Protein AF-A0A3D4PZF3-F1 (afdb_monomer)

Mean predicted aligned error: 15.23 Å

Foldseek 3Di:
DPVVPPPDPDDDPPPDDDDPLPQADPVSHGPPPPPDDPPCPPDPPDDDLVNCLVPPCVPPVCVQQDDPRRVVNQHSNDSVSPCVRQEPDADPVHRVAGCDDPPCLVRHPVNCVVVVD

pLDDT: mean 83.35, std 18.06, range [46.75, 98.56]

Structure (mmCIF, N/CA/C/O backbone):
data_AF-A0A3D4PZF3-F1
#
_entry.id   AF-A0A3D4PZF3-F1
#
loop_
_atom_site.group_PDB
_atom_site.id
_atom_site.type_symbol
_atom_site.label_atom_id
_atom_site.label_alt_id
_atom_site.label_comp_id
_atom_site.label_asym_id
_atom_site.label_entity_id
_atom_site.label_seq_id
_atom_site.pdbx_PDB_ins_code
_atom_site.Cartn_x
_atom_site.Cartn_y
_atom_site.Cartn_z
_atom_site.occupancy
_atom_site.B_iso_or_equiv
_atom_site.auth_seq_id
_atom_site.auth_comp_id
_atom_site.auth_asym_id
_atom_site.auth_atom_id
_atom_site.pdbx_PDB_model_num
ATOM 1 N N . MET A 1 1 ? 1.780 -43.017 60.199 1.00 49.16 1 MET A N 1
ATOM 2 C CA . MET A 1 1 ? 1.866 -42.003 59.115 1.00 49.16 1 MET A CA 1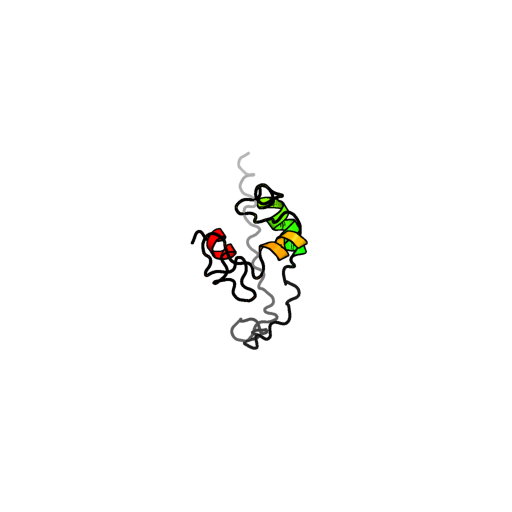
ATOM 3 C C . MET A 1 1 ? 1.955 -42.611 57.703 1.00 49.16 1 MET A C 1
ATOM 5 O O . MET A 1 1 ? 2.415 -41.940 56.796 1.00 49.16 1 MET A O 1
ATOM 9 N N . LYS A 1 2 ? 1.528 -43.866 57.484 1.00 51.56 2 LYS A N 1
ATOM 10 C CA . LYS A 1 2 ? 1.505 -44.509 56.150 1.00 51.56 2 LYS A CA 1
ATOM 11 C C . LYS A 1 2 ? 0.099 -44.952 55.706 1.00 51.56 2 LYS A C 1
ATOM 13 O O . LYS A 1 2 ? -0.055 -45.505 54.631 1.00 51.56 2 LYS A O 1
ATOM 18 N N . VAL A 1 3 ? -0.922 -44.690 56.527 1.00 48.28 3 VAL A N 1
ATOM 19 C CA . VAL A 1 3 ? -2.315 -45.115 56.279 1.00 48.28 3 VAL A C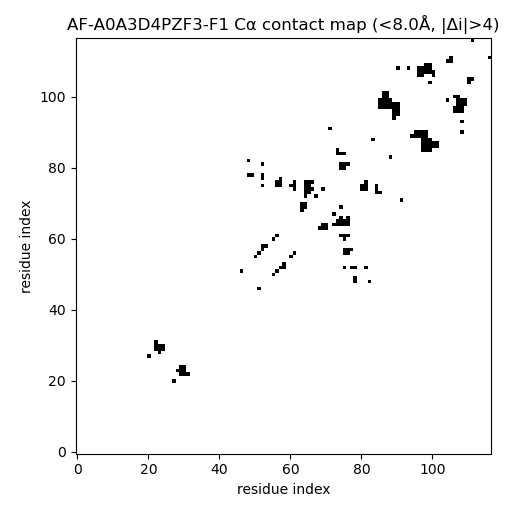A 1
ATOM 20 C C . VAL A 1 3 ? -3.168 -43.984 55.686 1.00 48.28 3 VAL A C 1
ATOM 22 O O . VAL A 1 3 ? -4.217 -44.238 55.116 1.00 48.28 3 VAL A O 1
ATOM 25 N N . PHE A 1 4 ? -2.685 -42.738 55.718 1.00 48.41 4 PHE A N 1
ATOM 26 C CA . PHE A 1 4 ? -3.363 -41.603 55.075 1.00 48.41 4 PHE A CA 1
ATOM 27 C C . PHE A 1 4 ? -3.101 -41.494 53.563 1.00 48.41 4 PHE A C 1
ATOM 29 O O . PHE A 1 4 ? -3.668 -40.627 52.911 1.00 48.41 4 PHE A O 1
ATOM 36 N N . LEU A 1 5 ? -2.266 -42.372 52.994 1.00 52.50 5 LEU A N 1
ATOM 37 C CA . LEU A 1 5 ? -1.874 -42.328 51.581 1.00 52.50 5 LEU A CA 1
ATOM 38 C C . LEU A 1 5 ? -2.790 -43.165 50.660 1.00 52.50 5 LEU A C 1
ATOM 40 O O . LEU A 1 5 ? -2.441 -43.389 49.507 1.00 52.50 5 LEU A O 1
ATOM 44 N N . LEU A 1 6 ? -3.931 -43.672 51.142 1.00 51.03 6 LEU A N 1
ATOM 45 C CA . LEU A 1 6 ? -4.729 -44.650 50.385 1.00 51.03 6 LEU A CA 1
ATOM 46 C C . LEU A 1 6 ? -6.243 -44.385 50.378 1.00 51.03 6 LEU A C 1
ATOM 48 O O . LEU A 1 6 ? -7.021 -45.332 50.350 1.00 51.03 6 LEU A O 1
ATOM 52 N N . LEU A 1 7 ? -6.689 -43.124 50.427 1.00 51.84 7 LEU A N 1
ATOM 53 C CA . LEU A 1 7 ? -8.120 -42.853 50.613 1.00 51.84 7 LEU A CA 1
ATOM 54 C C . LEU A 1 7 ? -8.728 -41.712 49.787 1.00 51.84 7 LEU A C 1
ATOM 56 O O . LEU A 1 7 ? -9.579 -41.034 50.329 1.00 51.84 7 LEU A O 1
ATOM 60 N N . LEU A 1 8 ? -8.369 -41.517 48.507 1.00 52.66 8 LEU A N 1
ATOM 61 C CA . LEU A 1 8 ? -9.292 -40.985 47.465 1.00 52.66 8 LEU A CA 1
ATOM 62 C C . LEU A 1 8 ? -8.565 -40.711 46.134 1.00 52.66 8 LEU A C 1
ATOM 64 O O . LEU A 1 8 ? -8.408 -39.580 45.693 1.00 52.66 8 LEU A O 1
ATOM 68 N N . VAL A 1 9 ? -8.144 -41.784 45.464 1.00 56.41 9 VAL A N 1
ATOM 69 C CA . VAL A 1 9 ? -7.687 -41.774 44.056 1.00 56.41 9 VAL A CA 1
ATOM 70 C C . VAL A 1 9 ? -8.875 -41.973 43.085 1.00 56.41 9 VAL A C 1
ATOM 72 O O . VAL A 1 9 ? -8.700 -42.305 41.922 1.00 56.41 9 VAL A O 1
ATOM 75 N N . VAL A 1 10 ? -10.125 -41.775 43.520 1.00 59.22 10 VAL A N 1
ATOM 76 C CA . VAL A 1 10 ? -11.308 -42.142 42.718 1.00 59.22 10 VAL A CA 1
ATOM 77 C C . VAL A 1 10 ? -12.381 -41.056 42.769 1.00 59.22 10 VAL A C 1
ATOM 79 O O . VAL A 1 10 ? -13.344 -41.182 43.514 1.00 59.22 10 VAL A O 1
ATOM 82 N N . ALA A 1 11 ? -12.231 -39.989 41.982 1.00 60.44 11 ALA A N 1
ATOM 83 C CA . ALA A 1 11 ? -13.358 -39.152 41.552 1.00 60.44 11 ALA A CA 1
ATOM 84 C C . ALA A 1 11 ? -12.916 -38.168 40.459 1.00 60.44 11 ALA A C 1
ATOM 86 O O . ALA A 1 11 ? -12.142 -37.258 40.737 1.00 60.44 11 ALA A O 1
ATOM 87 N N . GLY A 1 12 ? -13.437 -38.321 39.234 1.00 55.66 12 GLY A N 1
ATOM 88 C CA . GLY A 1 12 ? -13.375 -37.244 38.235 1.00 55.66 12 GLY A CA 1
ATOM 89 C C . GLY A 1 12 ? -13.182 -37.622 36.763 1.00 55.66 12 GLY A C 1
ATOM 90 O O . GLY A 1 12 ? -12.722 -36.777 36.010 1.00 55.66 12 GLY A O 1
ATOM 91 N N . LEU A 1 13 ? -13.514 -38.840 36.317 1.00 56.97 13 LEU A N 1
ATOM 92 C CA . LEU A 1 13 ? -13.467 -39.228 34.889 1.00 56.97 13 LEU A CA 1
ATOM 93 C C . LEU A 1 13 ? -14.798 -39.027 34.127 1.00 56.97 13 LEU A C 1
ATOM 95 O O . LEU A 1 13 ? -15.065 -39.727 33.156 1.00 56.97 13 LEU A O 1
ATOM 99 N N . ALA A 1 14 ? -15.644 -38.073 34.520 1.00 61.34 14 ALA A N 1
ATOM 100 C CA . ALA A 1 14 ? -16.915 -37.816 33.833 1.00 61.34 14 ALA A CA 1
ATOM 101 C C . ALA A 1 14 ? -17.009 -36.367 33.340 1.00 61.34 14 ALA A C 1
ATOM 103 O O . ALA A 1 14 ? -17.736 -35.553 33.897 1.00 61.34 14 ALA A O 1
ATOM 104 N N . ALA A 1 15 ? -16.262 -36.049 32.284 1.00 57.09 15 ALA A N 1
ATOM 105 C CA . ALA A 1 15 ? -16.429 -34.803 31.538 1.00 57.09 15 ALA A CA 1
ATOM 106 C C . ALA A 1 15 ? -16.265 -35.054 30.031 1.00 57.09 15 ALA A C 1
ATOM 108 O O . ALA A 1 15 ? -15.381 -34.514 29.377 1.00 57.09 15 ALA A O 1
ATOM 109 N N . CYS A 1 16 ? -17.116 -35.914 29.476 1.00 65.56 16 CYS A N 1
ATOM 110 C CA . CYS A 1 16 ? -17.418 -35.910 28.047 1.00 65.56 16 CYS A CA 1
ATOM 111 C C . CYS A 1 16 ? -18.892 -35.528 27.923 1.00 65.56 16 CYS A C 1
ATOM 113 O O . CYS A 1 16 ? -19.772 -36.380 28.019 1.00 65.56 16 CYS A O 1
ATOM 115 N N . GLY A 1 17 ? -19.164 -34.228 27.811 1.00 61.34 17 GLY A N 1
ATOM 116 C CA . GLY A 1 17 ? -20.493 -33.749 27.450 1.00 61.34 17 GLY A CA 1
ATOM 117 C C . GLY A 1 17 ? -20.750 -34.089 25.987 1.00 61.34 17 GLY A C 1
ATOM 118 O O . GLY A 1 17 ? -20.003 -33.646 25.117 1.00 61.34 17 GLY A O 1
ATOM 119 N N . ALA A 1 18 ? -21.774 -34.896 25.715 1.00 69.19 18 ALA A N 1
ATOM 120 C CA . ALA A 1 18 ? -22.275 -35.073 24.359 1.00 69.19 18 ALA A CA 1
ATOM 121 C C . ALA A 1 18 ? -22.860 -33.732 23.886 1.00 69.19 18 ALA A C 1
ATOM 123 O O . ALA A 1 18 ? -23.706 -33.153 24.569 1.00 69.19 18 ALA A O 1
ATOM 124 N N . GLY A 1 19 ? -22.364 -33.212 22.760 1.00 65.94 19 GLY A N 1
ATOM 125 C CA . GLY A 1 19 ? -22.886 -31.989 22.148 1.00 65.94 19 GLY A CA 1
ATOM 126 C C . GLY A 1 19 ? -24.347 -32.160 21.723 1.00 65.94 19 GLY A C 1
ATOM 127 O O . GLY A 1 19 ? -24.774 -33.267 21.405 1.00 65.94 19 GLY A O 1
ATOM 128 N N . SER A 1 20 ? -25.115 -31.069 21.717 1.00 74.06 20 SER A N 1
ATOM 129 C CA . SER A 1 20 ? -26.572 -31.101 21.526 1.00 74.06 20 SER A CA 1
ATOM 130 C C . SER A 1 20 ? -27.039 -31.466 20.110 1.00 74.06 20 SER A C 1
ATOM 132 O O . SER A 1 20 ? -28.228 -31.688 19.905 1.00 74.06 20 SER A O 1
ATOM 134 N N . GLY A 1 21 ? -26.130 -31.562 19.131 1.00 68.38 21 GLY A N 1
ATOM 135 C CA . GLY A 1 21 ? -26.450 -31.950 17.748 1.00 68.38 21 GLY A CA 1
ATOM 136 C C . GLY A 1 21 ? -27.314 -30.939 16.985 1.00 68.38 21 GLY A C 1
ATOM 137 O O . GLY A 1 21 ? -27.719 -31.207 15.856 1.00 68.38 21 GLY A O 1
ATOM 138 N N . GLU A 1 22 ? -27.597 -29.779 17.577 1.00 81.44 22 GLU A N 1
ATOM 139 C CA . GLU A 1 22 ? -28.392 -28.731 16.948 1.00 81.44 22 GLU A CA 1
ATOM 140 C C . GLU A 1 22 ? -27.658 -28.159 15.729 1.00 81.44 22 GLU A C 1
ATOM 142 O O . GLU A 1 22 ? -26.491 -27.773 15.801 1.00 81.44 22 GLU A O 1
ATOM 147 N N . GLY A 1 23 ? -28.356 -28.113 14.593 1.00 76.69 23 GLY A N 1
ATOM 148 C CA . GLY A 1 23 ? -27.827 -27.567 13.343 1.00 76.69 23 GLY A CA 1
ATOM 149 C C . GLY A 1 23 ? -27.040 -28.552 12.478 1.00 76.69 23 GLY A C 1
ATOM 150 O O . GLY A 1 23 ? -26.364 -28.100 11.558 1.00 76.69 23 GLY A O 1
ATOM 151 N N . LEU A 1 24 ? -27.120 -29.865 12.730 1.00 80.06 24 LEU A N 1
ATOM 152 C CA . LEU A 1 24 ? -26.549 -30.904 11.866 1.00 80.06 24 LEU A CA 1
ATOM 153 C C . LEU A 1 24 ? -27.650 -31.691 11.129 1.00 80.06 24 LEU A C 1
ATOM 155 O O . LEU A 1 24 ? -28.722 -31.926 11.680 1.00 80.06 24 LEU A O 1
ATOM 159 N N . ASN A 1 25 ? -27.402 -32.086 9.879 1.00 83.81 25 ASN A N 1
ATOM 160 C CA . ASN A 1 25 ? -28.275 -32.984 9.117 1.00 83.81 25 ASN A CA 1
ATOM 161 C C . ASN A 1 25 ? -28.079 -34.451 9.548 1.00 83.81 25 ASN A C 1
ATOM 163 O O . ASN A 1 25 ? -27.235 -34.756 10.391 1.00 83.81 25 ASN A O 1
ATOM 167 N N . GLU A 1 26 ? -28.816 -35.387 8.942 1.00 82.69 26 GLU A N 1
ATOM 168 C CA . GLU A 1 26 ? -28.736 -36.824 9.249 1.00 82.69 26 GLU A CA 1
ATOM 169 C C . GLU A 1 26 ? -27.337 -37.443 9.052 1.00 82.69 26 GLU A C 1
ATOM 171 O O . GLU A 1 26 ? -27.084 -38.553 9.519 1.00 82.69 26 GLU A O 1
ATOM 176 N N . GLN A 1 27 ? -26.416 -36.752 8.376 1.00 83.88 27 GLN A N 1
ATOM 177 C CA . GLN A 1 27 ? -25.025 -37.170 8.188 1.00 83.88 27 GLN A CA 1
ATOM 178 C C . GLN A 1 27 ? -24.051 -36.479 9.160 1.00 83.88 27 GLN A C 1
ATOM 180 O O . GLN A 1 27 ? -22.842 -36.680 9.052 1.00 83.88 27 GLN A O 1
ATOM 185 N N . GLY A 1 28 ? -24.542 -35.678 10.112 1.00 74.19 28 GLY A N 1
ATOM 186 C CA . GLY A 1 28 ? -23.711 -34.960 11.081 1.00 74.19 28 GLY A CA 1
ATOM 187 C C . GLY A 1 28 ? -23.019 -33.717 10.512 1.00 74.19 28 GLY A C 1
ATOM 188 O O . GLY A 1 28 ? -22.019 -33.271 11.070 1.00 74.19 28 GLY A O 1
ATOM 189 N N . LEU A 1 29 ? -23.519 -33.162 9.403 1.00 79.56 29 LEU A N 1
ATOM 190 C CA . LEU A 1 29 ? -22.959 -31.979 8.742 1.00 79.56 29 LEU A CA 1
ATOM 191 C C . LEU A 1 29 ? -23.824 -30.740 8.993 1.00 79.56 29 LEU A C 1
ATOM 193 O O . LEU A 1 29 ? -25.043 -30.873 9.053 1.00 79.56 29 LEU A O 1
ATOM 197 N N . PRO A 1 30 ? -23.241 -29.531 9.082 1.00 79.75 30 PRO A N 1
ATOM 198 C CA . PRO A 1 30 ? -24.006 -28.311 9.310 1.00 79.75 30 PRO A CA 1
ATOM 199 C C . PRO A 1 30 ? -25.097 -28.105 8.245 1.00 79.75 30 PRO A C 1
ATOM 201 O O . PRO A 1 30 ? -24.810 -28.066 7.044 1.00 79.75 30 PRO A O 1
ATOM 204 N N . THR A 1 31 ? -26.348 -27.919 8.689 1.00 70.38 31 THR A N 1
ATOM 205 C CA . THR A 1 31 ? -27.530 -27.672 7.833 1.00 70.38 31 THR A CA 1
ATOM 206 C C . THR A 1 31 ? -27.453 -26.346 7.073 1.00 70.38 31 THR A C 1
ATOM 208 O O . THR A 1 31 ? -28.246 -26.105 6.168 1.00 70.38 31 THR A O 1
ATOM 211 N N . SER A 1 32 ? -26.466 -25.506 7.387 1.00 67.81 32 SER A N 1
ATOM 212 C CA . SER A 1 32 ? -26.127 -24.278 6.664 1.00 67.81 32 SER A CA 1
ATOM 213 C C . SER A 1 32 ? -24.982 -24.519 5.678 1.00 67.81 32 SER A C 1
ATOM 215 O O . SER A 1 32 ? -24.011 -23.768 5.626 1.00 67.81 32 SER A O 1
ATOM 217 N N . SER A 1 33 ? -25.066 -25.592 4.897 1.00 61.41 33 SER A N 1
ATOM 218 C CA . SER A 1 33 ? -24.199 -25.771 3.734 1.00 61.41 33 SER A CA 1
ATOM 219 C C . SER A 1 33 ? -24.744 -24.914 2.591 1.00 61.41 33 SER A C 1
ATOM 221 O O . SER A 1 33 ? -25.393 -25.406 1.672 1.00 61.41 33 SER A O 1
ATOM 223 N N . SER A 1 34 ? -24.515 -23.601 2.672 1.00 60.94 34 SER A N 1
ATOM 224 C CA . SER A 1 34 ? -24.776 -22.675 1.568 1.00 60.94 34 SER A CA 1
ATOM 225 C C . SER A 1 34 ? -23.735 -22.897 0.476 1.00 60.94 34 SER A C 1
ATOM 227 O O . SER A 1 34 ? -22.723 -22.205 0.382 1.00 60.94 34 SER A O 1
ATOM 229 N N . SER A 1 35 ? -23.977 -23.903 -0.356 1.00 61.62 35 SER A N 1
ATOM 230 C CA . SER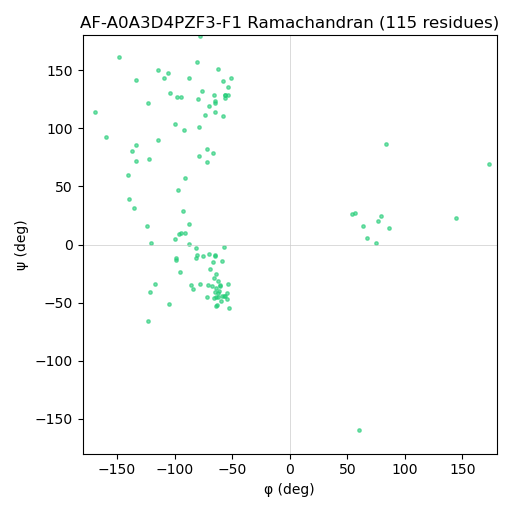 A 1 35 ? -23.317 -24.045 -1.643 1.00 61.62 35 SER A CA 1
ATOM 231 C C . SER A 1 35 ? -23.886 -23.015 -2.624 1.00 61.62 35 SER A C 1
ATOM 233 O O . SER A 1 35 ? -25.021 -23.134 -3.067 1.00 61.62 35 SER A O 1
ATOM 235 N N . GLY A 1 36 ? -23.057 -22.035 -2.993 1.00 61.34 36 GLY A N 1
ATOM 236 C CA . GLY A 1 36 ? -23.017 -21.490 -4.352 1.00 61.34 36 GLY A CA 1
ATOM 237 C C . GLY A 1 36 ? -24.031 -20.411 -4.736 1.00 61.34 36 GLY A C 1
ATOM 238 O O . GLY A 1 36 ? -25.002 -20.696 -5.422 1.00 61.34 36 GLY A O 1
ATOM 239 N N . SER A 1 37 ? -23.676 -19.156 -4.452 1.00 46.75 37 SER A N 1
ATOM 240 C CA . SER A 1 37 ? -23.779 -18.032 -5.397 1.00 46.75 37 SER A CA 1
ATOM 241 C C . SER A 1 37 ? -22.842 -16.925 -4.910 1.00 46.75 37 SER A C 1
ATOM 243 O O . SER A 1 37 ? -23.207 -16.109 -4.071 1.00 46.75 37 SER A O 1
ATOM 245 N N . SER A 1 38 ? -21.604 -16.916 -5.409 1.00 55.47 38 SER A N 1
ATOM 246 C CA . SER A 1 38 ? -20.623 -15.855 -5.155 1.00 55.47 38 SER A CA 1
ATOM 247 C C . SER A 1 38 ? -21.008 -14.582 -5.913 1.00 55.47 38 SER A C 1
ATOM 249 O O . SER A 1 38 ? -20.383 -14.199 -6.895 1.00 55.47 38 SER A O 1
ATOM 251 N N . SER A 1 39 ? -22.066 -13.923 -5.460 1.00 48.62 39 SER A N 1
ATOM 252 C CA . SER A 1 39 ? -22.157 -12.473 -5.531 1.00 48.62 39 SER A CA 1
ATOM 253 C C . SER A 1 39 ? -21.604 -11.981 -4.208 1.00 48.62 39 SER A C 1
ATOM 255 O O . SER A 1 39 ? -22.280 -12.050 -3.185 1.00 48.62 39 SER A O 1
ATOM 257 N N . SER A 1 40 ? -20.335 -11.581 -4.217 1.00 53.53 40 SER A N 1
ATOM 258 C CA . SER A 1 40 ? -19.652 -11.019 -3.057 1.00 53.53 40 SER A CA 1
ATOM 259 C C . SER A 1 40 ? -20.274 -9.664 -2.715 1.00 53.53 40 SER A C 1
ATOM 261 O O . SER A 1 40 ? -19.736 -8.614 -3.058 1.00 53.53 40 SER A O 1
ATOM 263 N N . SER A 1 41 ? -21.432 -9.676 -2.055 1.00 52.53 41 SER A N 1
ATOM 264 C CA . SER A 1 41 ? -21.760 -8.605 -1.120 1.00 52.53 41 SER A CA 1
ATOM 265 C C . SER A 1 41 ? -20.593 -8.517 -0.135 1.00 52.53 41 SER A C 1
ATOM 267 O O . SER A 1 41 ? -20.092 -9.571 0.267 1.00 52.53 41 SER A O 1
ATOM 269 N N . PRO A 1 42 ? -20.100 -7.316 0.209 1.00 51.44 42 PRO A N 1
ATOM 270 C CA . PRO A 1 42 ? -19.033 -7.194 1.186 1.00 51.44 42 PRO A CA 1
ATOM 271 C C . PRO A 1 42 ? -19.533 -7.843 2.473 1.00 51.44 42 PRO A C 1
ATOM 273 O O . PRO A 1 42 ? -20.483 -7.359 3.083 1.00 51.44 42 PRO A O 1
ATOM 276 N N . SER A 1 43 ? -18.947 -8.987 2.828 1.00 56.19 43 SER A N 1
ATOM 277 C CA . SER A 1 43 ? -19.099 -9.560 4.156 1.00 56.19 43 SER A CA 1
ATOM 278 C C . SER A 1 43 ? -18.780 -8.458 5.163 1.00 56.19 43 SER A C 1
ATOM 280 O O . SER A 1 43 ? -17.852 -7.678 4.931 1.00 56.19 43 SER A O 1
ATOM 282 N N . ASP A 1 44 ? -19.489 -8.415 6.289 1.00 54.44 44 ASP A N 1
ATOM 283 C CA . ASP A 1 44 ? -19.187 -7.513 7.413 1.00 54.44 44 ASP A CA 1
ATOM 284 C C . ASP A 1 44 ? -17.743 -7.682 7.966 1.00 54.44 44 ASP A C 1
ATOM 286 O O . ASP A 1 44 ? -17.308 -6.914 8.820 1.00 54.44 44 ASP A O 1
ATOM 290 N N . ASP A 1 45 ? -16.966 -8.629 7.421 1.00 67.25 45 ASP A N 1
ATOM 291 C CA . ASP A 1 45 ? -15.539 -8.874 7.663 1.00 67.25 45 ASP A CA 1
ATOM 292 C C . ASP A 1 45 ? -14.585 -8.235 6.627 1.00 67.25 45 ASP A C 1
ATOM 294 O O . ASP A 1 45 ? -13.388 -8.538 6.605 1.00 67.25 45 ASP A O 1
ATOM 298 N N . ALA A 1 46 ? -15.069 -7.381 5.718 1.00 81.06 46 ALA A N 1
ATOM 299 C CA . ALA A 1 46 ? -14.202 -6.729 4.738 1.00 81.06 46 ALA A CA 1
ATOM 300 C C 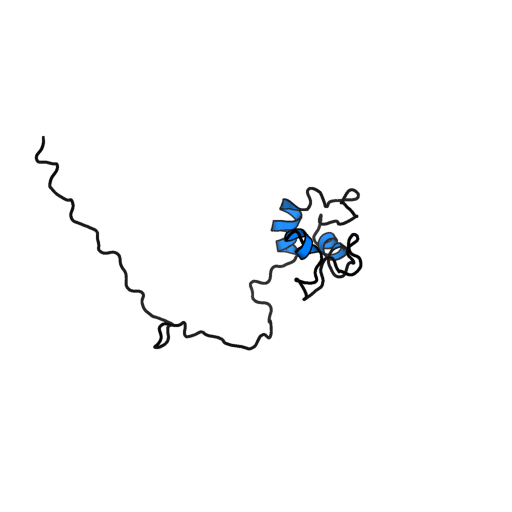. ALA A 1 46 ? -13.198 -5.792 5.432 1.00 81.06 46 ALA A C 1
ATOM 302 O O . ALA A 1 46 ? -13.563 -4.760 5.997 1.00 81.06 46 ALA A O 1
ATOM 303 N N . VAL A 1 47 ? -11.909 -6.135 5.353 1.00 91.62 47 VAL A N 1
ATOM 304 C CA . VAL A 1 47 ? -10.835 -5.299 5.895 1.00 91.62 47 VAL A CA 1
ATOM 305 C C . VAL A 1 47 ? -10.783 -3.975 5.134 1.00 91.62 47 VAL A C 1
ATOM 307 O O . VAL A 1 47 ? -10.587 -3.932 3.919 1.00 91.62 47 VAL A O 1
ATOM 310 N N . THR A 1 48 ? -10.930 -2.878 5.868 1.00 95.31 48 THR A N 1
ATOM 311 C CA . THR A 1 48 ? -10.836 -1.520 5.328 1.00 95.31 48 THR A CA 1
ATOM 312 C C . THR A 1 48 ? -9.382 -1.078 5.178 1.00 95.31 48 THR A C 1
ATOM 314 O O . THR A 1 48 ? -8.485 -1.544 5.889 1.00 95.31 48 THR A O 1
ATOM 317 N N . LEU A 1 49 ? -9.132 -0.111 4.291 1.00 96.44 49 LEU A N 1
ATOM 318 C CA . LEU A 1 49 ? -7.801 0.485 4.168 1.00 96.44 49 LEU A CA 1
ATOM 319 C C . LEU A 1 49 ? -7.357 1.159 5.475 1.00 96.44 49 LEU A C 1
ATOM 321 O O . LEU A 1 49 ? -6.192 1.037 5.842 1.00 96.44 49 LEU A O 1
ATOM 325 N N . ALA A 1 50 ? -8.279 1.778 6.216 1.00 97.25 50 ALA A N 1
ATOM 326 C CA . ALA A 1 50 ? -8.008 2.343 7.536 1.00 97.25 50 ALA A CA 1
ATOM 327 C C . ALA A 1 50 ? -7.498 1.282 8.527 1.00 97.25 50 ALA A C 1
ATOM 329 O O . ALA A 1 50 ? -6.511 1.503 9.230 1.00 97.25 50 ALA A O 1
ATOM 330 N N . GLN A 1 51 ? -8.119 0.096 8.550 1.00 97.25 51 GLN A N 1
ATOM 331 C CA . GLN A 1 51 ? -7.662 -1.018 9.386 1.00 97.25 51 GLN A CA 1
ATOM 332 C C . GLN A 1 51 ? -6.283 -1.530 8.956 1.00 97.25 51 GLN A C 1
ATOM 334 O O . GLN A 1 51 ? -5.446 -1.790 9.820 1.00 97.25 51 GLN A O 1
ATOM 339 N N . LEU A 1 52 ? -6.010 -1.644 7.650 1.00 96.81 52 LEU A N 1
ATOM 340 C CA . LEU A 1 52 ? -4.669 -1.992 7.161 1.00 96.81 52 LEU A CA 1
ATOM 341 C C . LEU A 1 52 ? -3.639 -0.931 7.549 1.00 96.81 52 LEU A C 1
ATOM 343 O O . LEU A 1 52 ? -2.537 -1.268 7.983 1.00 96.81 52 LEU A O 1
ATOM 347 N N . GLN A 1 53 ? -4.001 0.345 7.432 1.00 98.38 53 GLN A N 1
ATOM 348 C CA . GLN A 1 53 ? -3.124 1.453 7.766 1.00 98.38 53 GLN A CA 1
ATOM 349 C C . GLN A 1 53 ? -2.747 1.436 9.247 1.00 98.38 53 GLN A C 1
ATOM 351 O O . GLN A 1 53 ? -1.574 1.599 9.571 1.00 98.38 53 GLN A O 1
ATOM 356 N N . GLN A 1 54 ? -3.715 1.217 10.136 1.00 97.75 54 GLN A N 1
ATOM 357 C CA . GLN A 1 54 ? -3.484 1.205 11.581 1.00 97.75 54 GLN A CA 1
ATOM 358 C C . GLN A 1 54 ? -2.714 -0.035 12.038 1.00 97.75 54 GLN A C 1
ATOM 360 O O . GLN A 1 54 ? -1.775 0.082 12.821 1.00 97.75 54 GLN A O 1
ATOM 365 N N . ASN A 1 55 ? -3.091 -1.215 11.543 1.00 96.94 55 ASN A N 1
ATOM 366 C CA . ASN A 1 55 ? -2.619 -2.473 12.118 1.00 96.94 55 ASN A CA 1
ATOM 367 C C . ASN A 1 55 ? -1.396 -3.057 11.403 1.00 96.94 55 ASN A C 1
ATOM 369 O O . ASN A 1 55 ? -0.659 -3.827 12.012 1.00 96.94 55 ASN A O 1
ATOM 373 N N . ILE A 1 56 ? -1.174 -2.713 10.129 1.00 96.88 56 ILE A N 1
ATOM 374 C CA . ILE A 1 56 ? -0.126 -3.323 9.299 1.00 96.88 56 ILE A CA 1
ATOM 375 C C . ILE A 1 56 ? 0.832 -2.264 8.759 1.00 96.88 56 ILE A C 1
ATOM 377 O O . ILE A 1 56 ? 2.002 -2.244 9.147 1.00 96.88 56 ILE A O 1
ATOM 381 N N . PHE A 1 57 ? 0.357 -1.364 7.890 1.00 97.75 57 PHE A N 1
ATOM 382 C CA . PHE A 1 57 ? 1.244 -0.422 7.205 1.00 97.75 57 PHE A CA 1
ATOM 383 C C . PHE A 1 57 ? 1.930 0.508 8.201 1.00 97.75 57 PHE A C 1
ATOM 385 O O . PHE A 1 57 ? 3.157 0.571 8.222 1.00 97.75 57 PHE A O 1
ATOM 392 N N . GLY A 1 58 ? 1.154 1.151 9.073 1.00 97.56 58 GLY A N 1
ATOM 393 C CA . GLY A 1 58 ? 1.653 2.056 10.104 1.00 97.56 58 GLY A CA 1
ATOM 394 C C . GLY A 1 58 ? 2.502 1.377 11.178 1.00 97.56 58 GLY A C 1
ATOM 395 O O . GLY A 1 58 ? 3.381 2.024 11.735 1.00 97.56 58 GLY A O 1
ATOM 396 N N . ALA A 1 59 ? 2.263 0.094 11.459 1.00 96.81 59 ALA A N 1
ATOM 397 C CA . ALA A 1 59 ? 2.954 -0.628 12.523 1.00 96.81 59 ALA A CA 1
ATOM 398 C C . ALA A 1 59 ? 4.316 -1.189 12.083 1.00 96.81 59 ALA A C 1
ATOM 400 O O . ALA A 1 59 ? 5.270 -1.185 12.860 1.00 96.81 59 ALA A O 1
ATOM 401 N N . ILE A 1 60 ? 4.416 -1.689 10.847 1.00 96.69 60 ILE A N 1
ATOM 402 C CA . ILE A 1 60 ? 5.588 -2.457 10.401 1.00 96.69 60 ILE A CA 1
ATOM 403 C C . ILE A 1 60 ? 6.254 -1.806 9.186 1.00 96.69 60 ILE A C 1
ATOM 405 O O . ILE A 1 60 ? 7.483 -1.731 9.119 1.00 96.69 60 ILE A O 1
ATOM 409 N N . CYS A 1 61 ? 5.470 -1.311 8.229 1.00 97.31 61 CYS A N 1
ATOM 410 C CA . CYS A 1 61 ? 5.975 -0.926 6.911 1.00 97.31 61 CYS A CA 1
ATOM 411 C C . CYS A 1 61 ? 6.519 0.510 6.872 1.00 97.31 61 CYS A C 1
ATOM 413 O O . CYS A 1 61 ? 7.509 0.782 6.188 1.00 97.31 61 CYS A O 1
ATOM 415 N N . THR A 1 62 ? 5.911 1.432 7.619 1.00 97.38 62 THR A N 1
ATOM 416 C CA . THR A 1 62 ? 6.291 2.857 7.661 1.00 97.38 62 THR A CA 1
ATOM 417 C C . THR A 1 62 ? 7.659 3.120 8.274 1.00 97.38 62 THR A C 1
ATOM 419 O O . THR A 1 62 ? 8.214 4.187 8.033 1.00 97.38 62 THR A O 1
ATOM 422 N N . ASN A 1 63 ? 8.246 2.150 8.983 1.00 96.50 63 ASN A N 1
ATOM 423 C CA . ASN A 1 63 ? 9.627 2.236 9.466 1.00 96.50 63 ASN A CA 1
ATOM 424 C C . ASN A 1 63 ? 10.616 2.553 8.333 1.00 96.50 63 ASN A C 1
ATOM 426 O O . ASN A 1 63 ? 11.586 3.277 8.542 1.00 96.50 63 ASN A O 1
ATOM 430 N N . CYS A 1 64 ? 10.342 2.043 7.129 1.00 97.69 64 CYS A N 1
ATOM 431 C CA . CYS A 1 64 ? 11.144 2.310 5.936 1.00 97.69 64 CYS A CA 1
ATOM 432 C C . CYS A 1 64 ? 10.348 3.041 4.846 1.00 97.69 64 CYS A C 1
ATOM 434 O O . CYS A 1 64 ? 10.901 3.864 4.123 1.00 97.69 64 CYS A O 1
ATOM 436 N N . HIS A 1 65 ? 9.050 2.770 4.713 1.00 97.50 65 HIS A N 1
ATOM 437 C CA . HIS A 1 65 ? 8.206 3.322 3.651 1.00 97.50 65 HIS A CA 1
ATOM 438 C C . HIS A 1 65 ? 7.531 4.636 4.060 1.00 97.50 65 HIS A C 1
ATOM 440 O O . HIS A 1 65 ? 6.306 4.758 4.025 1.00 97.50 65 HIS A O 1
ATOM 446 N N . THR A 1 66 ? 8.338 5.626 4.449 1.00 97.38 66 THR A N 1
ATOM 447 C CA . THR A 1 66 ? 7.859 6.939 4.899 1.00 97.38 66 THR A CA 1
ATOM 448 C C . THR A 1 66 ? 8.624 8.100 4.270 1.00 97.38 66 THR A C 1
ATOM 450 O O . THR A 1 66 ? 9.846 8.060 4.097 1.00 97.38 66 THR A O 1
ATOM 453 N N . GLY A 1 67 ? 7.890 9.164 3.936 1.00 96.12 67 GLY A N 1
ATOM 454 C CA . GLY A 1 67 ? 8.454 10.420 3.448 1.00 96.12 67 GLY A CA 1
ATOM 455 C C . GLY A 1 67 ? 9.258 10.288 2.149 1.00 96.12 67 GLY A C 1
ATOM 456 O O . GLY A 1 67 ? 9.101 9.349 1.371 1.00 96.12 67 GLY A O 1
ATOM 457 N N . ALA A 1 68 ? 10.127 11.269 1.896 1.00 94.06 68 ALA A N 1
ATOM 458 C CA . ALA A 1 68 ? 10.918 11.341 0.664 1.00 94.06 68 ALA A CA 1
ATOM 459 C C . ALA A 1 68 ? 12.004 10.254 0.556 1.00 94.06 68 ALA A C 1
ATOM 461 O O . ALA A 1 68 ? 12.450 9.947 -0.545 1.00 94.06 68 ALA A O 1
ATOM 462 N N . ASN A 1 69 ? 12.412 9.665 1.683 1.00 93.31 69 ASN A N 1
ATOM 463 C CA . ASN A 1 69 ? 13.445 8.627 1.726 1.00 93.31 69 ASN A CA 1
ATOM 464 C C . ASN A 1 69 ? 12.880 7.216 1.518 1.00 93.31 69 ASN A C 1
ATOM 466 O O . ASN A 1 69 ? 13.638 6.247 1.548 1.00 93.31 69 ASN A O 1
ATOM 470 N N . ALA A 1 70 ? 11.565 7.091 1.320 1.00 97.19 70 ALA A N 1
ATOM 471 C CA . ALA A 1 70 ? 10.928 5.811 1.096 1.00 97.19 70 ALA A CA 1
ATOM 472 C C . ALA A 1 70 ? 11.564 5.088 -0.110 1.00 97.19 70 ALA A C 1
ATOM 474 O O . ALA A 1 70 ? 11.663 5.677 -1.196 1.00 97.19 70 ALA A O 1
ATOM 475 N N . PRO A 1 71 ? 11.979 3.814 0.034 1.00 95.12 71 PRO A N 1
ATOM 476 C CA . PRO A 1 71 ? 12.594 3.063 -1.050 1.00 95.12 71 PRO A CA 1
ATOM 477 C C . PRO A 1 71 ? 11.717 3.071 -2.299 1.00 95.12 71 PRO A C 1
ATOM 479 O O . PRO A 1 71 ? 10.519 2.781 -2.234 1.00 95.12 71 PRO A O 1
ATOM 482 N N . ARG A 1 72 ? 12.316 3.435 -3.440 1.00 93.06 72 ARG A N 1
ATOM 483 C CA . ARG A 1 72 ? 11.618 3.529 -4.738 1.00 93.06 72 ARG A CA 1
ATOM 484 C C . ARG A 1 72 ? 10.370 4.430 -4.698 1.00 93.06 72 ARG A C 1
ATOM 486 O O . ARG A 1 72 ? 9.414 4.227 -5.444 1.00 93.06 72 ARG A O 1
ATOM 493 N N . GLY A 1 73 ? 10.352 5.401 -3.783 1.00 92.94 73 GLY A N 1
ATOM 494 C CA . GLY A 1 73 ? 9.237 6.324 -3.594 1.00 92.94 73 GLY A CA 1
ATOM 495 C C . GLY A 1 73 ? 7.927 5.662 -3.151 1.00 92.94 73 GLY A C 1
ATOM 496 O O . GLY A 1 73 ? 6.876 6.286 -3.279 1.00 92.94 73 GLY A O 1
ATOM 497 N N . LEU A 1 74 ? 7.939 4.411 -2.667 1.00 97.19 74 LEU A N 1
ATOM 498 C CA . LEU A 1 74 ? 6.735 3.758 -2.145 1.00 97.19 74 LEU A CA 1
ATOM 499 C C . LEU A 1 74 ? 6.448 4.253 -0.729 1.00 97.19 74 LEU A C 1
ATOM 501 O O . LEU A 1 74 ? 7.064 3.791 0.228 1.00 97.19 74 LEU A O 1
ATOM 505 N N . ARG A 1 75 ? 5.495 5.174 -0.615 1.00 98.00 75 ARG A N 1
ATOM 506 C CA . ARG A 1 75 ? 5.063 5.778 0.644 1.00 98.00 75 ARG A CA 1
ATOM 507 C C . ARG A 1 75 ? 3.810 5.103 1.186 1.00 98.00 75 ARG A C 1
ATOM 509 O O . ARG A 1 75 ? 2.815 5.025 0.474 1.00 98.00 75 ARG A O 1
ATOM 516 N N . LEU A 1 76 ? 3.870 4.660 2.441 1.00 98.31 76 LEU A N 1
ATOM 517 C CA . LEU A 1 76 ? 2.776 4.002 3.170 1.00 98.31 76 LEU A CA 1
ATOM 518 C C . LEU A 1 76 ? 2.447 4.730 4.492 1.00 98.31 76 LEU A C 1
ATOM 520 O O . LEU A 1 76 ? 1.816 4.173 5.388 1.00 98.31 76 LEU A O 1
ATOM 524 N N . ASP A 1 77 ? 2.928 5.970 4.639 1.00 97.62 77 ASP A N 1
ATOM 525 C CA . ASP A 1 77 ? 2.888 6.768 5.875 1.00 97.62 77 ASP A CA 1
ATOM 526 C C . ASP A 1 77 ? 1.521 7.368 6.230 1.00 97.62 77 ASP A C 1
ATOM 528 O O . ASP A 1 77 ? 1.329 7.845 7.346 1.00 97.62 77 ASP A O 1
ATOM 532 N N . SER A 1 78 ? 0.557 7.306 5.318 1.00 98.31 78 SER A N 1
ATOM 533 C CA . SER A 1 78 ? -0.828 7.709 5.555 1.00 98.31 78 SER A CA 1
ATOM 534 C C . SER A 1 78 ? -1.768 6.853 4.717 1.00 98.31 78 SER A C 1
ATOM 536 O O . SER A 1 78 ? -1.346 6.270 3.721 1.00 98.31 78 SER A O 1
ATOM 538 N N . GLU A 1 79 ? -3.048 6.810 5.086 1.00 98.44 79 GLU A N 1
ATOM 539 C CA . GLU A 1 79 ? -4.067 6.086 4.318 1.00 98.44 79 GLU A CA 1
ATOM 540 C C . GLU A 1 79 ? -4.126 6.567 2.854 1.00 98.44 79 GLU A C 1
ATOM 542 O O . GLU A 1 79 ? -4.118 5.761 1.923 1.00 98.44 79 GLU A O 1
ATOM 547 N N . GLU A 1 80 ? -4.084 7.889 2.655 1.00 98.44 80 GLU A N 1
ATOM 548 C CA . GLU A 1 80 ? -4.057 8.527 1.335 1.00 98.44 80 GLU A CA 1
ATOM 549 C C . GLU A 1 80 ? -2.832 8.098 0.519 1.00 98.44 80 GLU A C 1
ATOM 551 O O . GLU A 1 80 ? -2.968 7.673 -0.631 1.00 98.44 80 GLU A O 1
ATOM 556 N N . ASN A 1 81 ? -1.636 8.156 1.117 1.00 98.44 81 ASN A N 1
ATOM 557 C CA . ASN A 1 81 ? -0.408 7.743 0.441 1.00 98.44 81 ASN A CA 1
ATOM 558 C C . ASN A 1 81 ? -0.440 6.245 0.123 1.00 98.44 81 ASN A C 1
ATOM 560 O O . ASN A 1 81 ? -0.150 5.854 -1.007 1.00 98.44 81 ASN A O 1
ATOM 564 N N . SER A 1 82 ? -0.858 5.410 1.073 1.00 98.38 82 SER A N 1
ATOM 565 C CA . SER A 1 82 ? -0.971 3.968 0.869 1.00 98.38 82 SER A CA 1
ATOM 566 C C . SER A 1 82 ? -1.838 3.642 -0.343 1.00 98.38 82 SER A C 1
ATOM 568 O O . SER A 1 82 ? -1.405 2.882 -1.207 1.00 98.38 82 SER A O 1
ATOM 570 N N . TYR A 1 83 ? -3.010 4.267 -0.487 1.00 98.50 83 TYR A N 1
ATOM 571 C CA . TYR A 1 83 ? -3.826 4.076 -1.685 1.00 98.50 83 TYR A CA 1
ATOM 572 C C . TYR A 1 83 ? -3.129 4.603 -2.948 1.00 98.50 83 TYR A C 1
ATOM 574 O O . TYR A 1 83 ? -2.964 3.863 -3.921 1.00 98.50 83 TYR A O 1
ATOM 582 N N . ALA A 1 84 ? -2.679 5.862 -2.925 1.00 98.31 84 ALA A N 1
ATOM 583 C CA . ALA A 1 84 ? 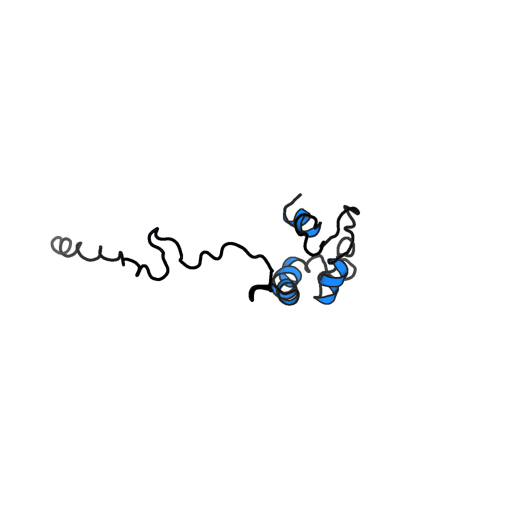-2.134 6.562 -4.089 1.00 98.31 84 ALA A CA 1
ATOM 584 C C . ALA A 1 84 ? -0.867 5.909 -4.667 1.00 98.31 84 ALA A C 1
ATOM 586 O O . ALA A 1 84 ? -0.626 5.987 -5.877 1.00 98.31 84 ALA A O 1
ATOM 587 N N . PHE A 1 85 ? -0.054 5.271 -3.821 1.00 98.12 85 PHE A N 1
ATOM 588 C CA . PHE A 1 85 ? 1.208 4.644 -4.211 1.00 98.12 85 PHE A CA 1
ATOM 589 C C . PHE A 1 85 ? 1.122 3.126 -4.423 1.00 98.12 85 PHE A C 1
ATOM 591 O O . PHE A 1 85 ? 2.069 2.570 -4.990 1.00 98.12 85 PHE A O 1
ATOM 598 N N . LEU A 1 86 ? 0.029 2.458 -4.032 1.00 98.19 86 LEU A N 1
ATOM 599 C CA . LEU A 1 86 ? -0.168 1.017 -4.246 1.00 98.19 86 LEU A CA 1
ATOM 600 C C . LEU A 1 86 ? -1.158 0.702 -5.369 1.00 98.19 86 LEU A C 1
ATOM 602 O O . LEU A 1 86 ? -0.864 -0.110 -6.249 1.00 98.19 86 LEU A O 1
ATOM 606 N N . VAL A 1 87 ? -2.346 1.298 -5.334 1.00 98.25 87 VAL A N 1
ATOM 607 C CA . VAL A 1 87 ? -3.478 0.829 -6.139 1.00 98.25 87 VAL A CA 1
ATOM 608 C C . VAL A 1 87 ? -3.357 1.326 -7.574 1.00 98.25 87 VAL A C 1
ATOM 610 O O . VAL A 1 87 ? -3.226 2.523 -7.813 1.00 98.25 87 VAL A O 1
ATOM 613 N N . ASN A 1 88 ? -3.404 0.401 -8.541 1.00 98.38 88 ASN A N 1
ATOM 614 C CA . ASN A 1 88 ? -3.244 0.698 -9.973 1.00 98.38 88 ASN A CA 1
ATOM 615 C C . ASN A 1 88 ? -1.928 1.422 -10.319 1.00 98.38 88 ASN A C 1
ATOM 617 O O . ASN A 1 88 ? -1.851 2.161 -11.301 1.00 98.38 88 ASN A O 1
ATOM 621 N N . ARG A 1 89 ? -0.880 1.233 -9.510 1.00 98.12 89 ARG A N 1
ATOM 622 C CA . ARG A 1 89 ? 0.457 1.775 -9.778 1.00 98.12 89 ARG A CA 1
ATOM 623 C C . ARG A 1 89 ? 1.366 0.666 -10.267 1.00 98.12 89 ARG A C 1
ATOM 625 O O . ARG A 1 89 ? 1.470 -0.366 -9.613 1.00 98.12 89 ARG A O 1
ATOM 632 N N . T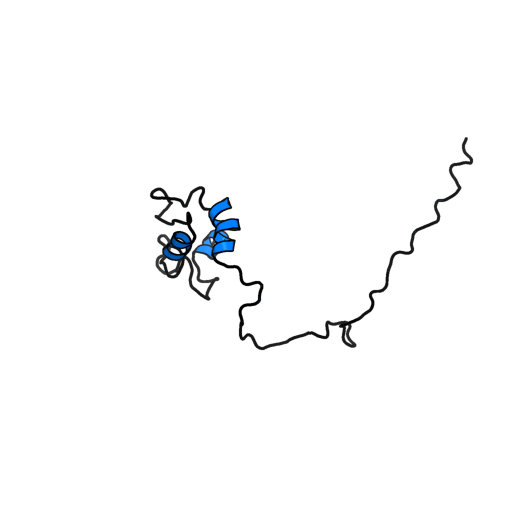HR A 1 90 ? 2.063 0.899 -11.369 1.00 97.94 90 THR A N 1
ATOM 633 C CA . THR A 1 90 ? 3.090 -0.016 -11.867 1.00 97.94 90 THR A CA 1
ATOM 634 C C . THR A 1 90 ? 4.182 -0.243 -10.816 1.00 97.94 90 THR A C 1
ATOM 636 O O . THR A 1 90 ? 4.578 0.682 -10.100 1.00 97.94 90 THR A O 1
ATOM 639 N N . ALA A 1 91 ? 4.664 -1.478 -10.695 1.00 97.00 91 ALA A N 1
ATOM 640 C CA . ALA A 1 91 ? 5.818 -1.791 -9.864 1.00 97.00 91 ALA A CA 1
ATOM 641 C C . ALA A 1 91 ? 7.120 -1.361 -10.556 1.00 97.00 91 ALA A C 1
ATOM 643 O O . ALA A 1 91 ? 7.352 -1.681 -11.717 1.00 97.00 91 ALA A O 1
ATOM 644 N N . ASP A 1 92 ? 7.993 -0.666 -9.827 1.00 94.38 92 ASP A N 1
ATOM 645 C CA . ASP A 1 92 ? 9.256 -0.156 -10.372 1.00 94.38 92 ASP A CA 1
ATOM 646 C C . ASP A 1 92 ? 10.220 -1.267 -10.804 1.00 94.38 92 ASP A C 1
ATOM 648 O O . ASP A 1 92 ? 10.945 -1.109 -11.781 1.00 94.38 92 ASP A O 1
ATOM 652 N N . GLU A 1 93 ? 10.262 -2.364 -10.044 1.00 94.31 93 GLU A N 1
ATOM 653 C CA . GLU A 1 93 ? 11.163 -3.496 -10.298 1.00 94.31 93 GLU A CA 1
ATOM 654 C C . GLU A 1 93 ? 10.645 -4.391 -11.433 1.00 94.31 93 GLU A C 1
ATOM 656 O O . GLU A 1 93 ? 11.439 -4.926 -12.202 1.00 94.31 93 GLU A O 1
ATOM 661 N N . ILE A 1 94 ? 9.319 -4.532 -11.562 1.00 95.38 94 ILE A N 1
ATOM 662 C CA . ILE A 1 94 ? 8.667 -5.374 -12.574 1.00 95.38 94 ILE A CA 1
ATOM 663 C C . ILE A 1 94 ? 7.531 -4.576 -13.234 1.00 95.38 94 ILE A C 1
ATOM 665 O O . ILE A 1 94 ? 6.375 -4.692 -12.821 1.00 95.38 94 ILE A O 1
ATOM 669 N N . PRO A 1 95 ? 7.823 -3.775 -14.279 1.00 96.00 95 PRO A N 1
ATOM 670 C CA . PRO A 1 95 ? 6.840 -2.860 -14.866 1.00 96.00 95 PRO A CA 1
ATOM 671 C C . PRO A 1 95 ? 5.629 -3.517 -15.544 1.00 96.00 95 PRO A C 1
ATOM 673 O O . PRO A 1 95 ? 4.677 -2.832 -15.910 1.00 96.00 95 PRO A O 1
ATOM 676 N N . THR A 1 96 ? 5.647 -4.839 -15.723 1.00 96.88 96 THR A N 1
ATOM 677 C CA . THR A 1 96 ? 4.509 -5.615 -16.234 1.00 96.88 96 THR A CA 1
ATOM 678 C C . THR A 1 96 ? 3.453 -5.917 -15.167 1.00 96.88 96 THR A C 1
ATOM 680 O O . THR A 1 96 ? 2.373 -6.389 -15.514 1.00 96.88 96 THR A O 1
ATOM 683 N N . LEU A 1 97 ? 3.730 -5.638 -13.886 1.00 97.50 97 LEU A N 1
ATOM 684 C CA . LEU A 1 97 ? 2.813 -5.850 -12.766 1.00 97.50 97 LEU A CA 1
ATOM 685 C C . LEU A 1 97 ? 2.387 -4.527 -12.120 1.00 97.50 97 LEU A C 1
ATOM 687 O O . LEU A 1 97 ? 3.146 -3.556 -12.058 1.00 97.50 97 LEU A O 1
ATOM 691 N N . MET A 1 98 ? 1.176 -4.520 -11.563 1.00 98.56 98 MET A N 1
ATOM 692 C CA . MET A 1 98 ? 0.731 -3.469 -10.647 1.00 98.56 98 MET A CA 1
ATOM 693 C C . MET A 1 98 ? 1.134 -3.835 -9.217 1.00 98.56 98 MET A C 1
ATOM 695 O O . MET A 1 98 ? 1.056 -5.000 -8.830 1.00 98.56 98 MET A O 1
ATOM 699 N N . ARG A 1 99 ? 1.526 -2.841 -8.411 1.00 97.94 99 ARG A N 1
ATOM 700 C CA . ARG A 1 99 ? 1.797 -2.983 -6.970 1.00 97.94 99 ARG A CA 1
ATOM 701 C C . ARG A 1 99 ? 0.602 -3.633 -6.274 1.00 97.94 99 ARG A C 1
ATOM 703 O O . ARG A 1 99 ? 0.760 -4.699 -5.687 1.00 97.94 99 ARG A O 1
ATOM 710 N N . VAL A 1 100 ? -0.587 -3.055 -6.441 1.00 98.31 100 VAL A N 1
ATOM 711 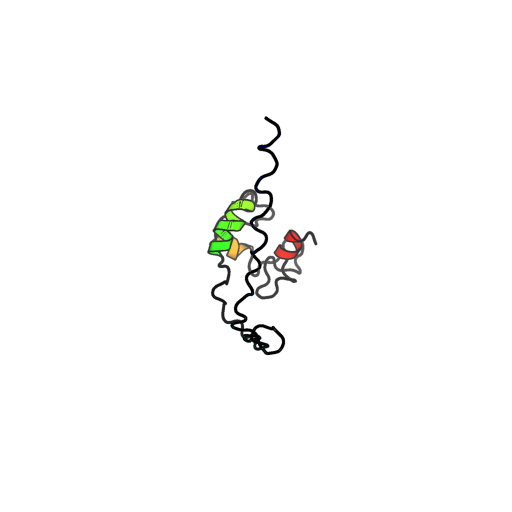C CA . VAL A 1 100 ? -1.877 -3.699 -6.163 1.00 98.31 100 VAL A CA 1
ATOM 712 C C . VAL A 1 100 ? -2.724 -3.672 -7.434 1.00 98.31 100 VAL A C 1
ATOM 714 O O . VAL A 1 100 ? -3.007 -2.598 -7.970 1.00 98.31 100 VAL A O 1
ATOM 717 N N . ASN A 1 101 ? -3.124 -4.858 -7.900 1.00 98.44 101 ASN A N 1
ATOM 718 C CA . ASN A 1 101 ? -4.040 -5.084 -9.015 1.00 98.44 101 ASN A CA 1
ATOM 719 C C . ASN A 1 101 ? -5.446 -5.385 -8.455 1.00 98.44 101 ASN A C 1
ATOM 721 O O . ASN A 1 101 ? -5.668 -6.482 -7.930 1.00 98.44 101 ASN A O 1
ATOM 725 N N . PRO A 1 102 ? -6.393 -4.427 -8.488 1.00 97.12 102 PRO A N 1
ATOM 726 C CA . PRO A 1 102 ? -7.699 -4.596 -7.855 1.00 97.12 102 PRO A CA 1
ATOM 727 C C . PRO A 1 102 ? -8.442 -5.838 -8.353 1.00 97.12 102 PRO A C 1
ATOM 729 O O . PRO A 1 102 ? -8.598 -6.052 -9.553 1.00 97.12 102 PRO A O 1
ATOM 732 N N . GLY A 1 103 ? -8.906 -6.662 -7.413 1.00 95.75 103 GLY A N 1
ATOM 733 C CA . GLY A 1 103 ? -9.604 -7.916 -7.708 1.00 95.75 103 GLY A CA 1
ATOM 734 C C . GLY A 1 103 ? -8.707 -9.061 -8.194 1.00 95.75 103 GLY A C 1
ATOM 735 O O . GLY A 1 103 ? -9.226 -10.139 -8.466 1.00 95.75 103 GLY A O 1
ATOM 736 N N . LYS A 1 104 ? -7.384 -8.859 -8.296 1.00 97.75 104 LYS A N 1
ATOM 737 C CA . LYS A 1 104 ? -6.413 -9.868 -8.752 1.00 97.75 104 LYS A CA 1
ATOM 738 C C . LYS A 1 104 ? -5.185 -9.922 -7.822 1.00 97.75 104 LYS A C 1
ATOM 740 O O . LYS A 1 104 ? -4.108 -9.445 -8.190 1.00 97.75 104 LYS A O 1
ATOM 745 N N . PRO A 1 105 ? -5.324 -10.463 -6.596 1.00 94.81 105 PRO A N 1
ATOM 746 C CA . PRO A 1 105 ? -4.233 -10.504 -5.617 1.00 94.81 105 PRO A CA 1
ATOM 747 C C . PRO A 1 105 ? -3.021 -11.313 -6.106 1.00 94.81 105 PRO A C 1
ATOM 749 O O . PRO A 1 105 ? -1.898 -10.838 -5.966 1.00 94.81 105 PRO A O 1
ATOM 752 N N . ASP A 1 106 ? -3.234 -12.448 -6.777 1.00 95.81 106 ASP A N 1
ATOM 753 C CA . ASP A 1 106 ? -2.149 -13.296 -7.307 1.00 95.81 106 ASP A CA 1
ATOM 754 C C . ASP A 1 106 ? -1.313 -12.588 -8.392 1.00 95.81 106 ASP A C 1
ATOM 756 O O . ASP A 1 106 ? -0.124 -12.870 -8.571 1.00 95.81 106 ASP A O 1
ATOM 760 N N . ASP A 1 107 ? -1.915 -11.612 -9.081 1.00 97.19 107 ASP A N 1
ATOM 761 C CA . ASP A 1 107 ? -1.269 -10.753 -10.081 1.00 97.19 107 ASP A CA 1
ATOM 762 C C . ASP A 1 107 ? -0.770 -9.420 -9.487 1.00 97.19 107 ASP A C 1
ATOM 764 O O . ASP A 1 107 ? -0.386 -8.508 -10.226 1.00 97.19 107 ASP A O 1
ATOM 768 N N . SER A 1 108 ? -0.784 -9.269 -8.160 1.00 98.38 108 SER A N 1
ATOM 769 C CA . SER A 1 108 ? -0.296 -8.074 -7.471 1.00 98.38 108 SER A CA 1
ATOM 770 C C . SER A 1 108 ? 1.156 -8.250 -7.043 1.00 98.38 108 SER A C 1
ATOM 772 O O . SER A 1 108 ? 1.511 -9.191 -6.336 1.00 98.38 108 SER A O 1
ATOM 774 N N . TYR A 1 109 ? 2.008 -7.302 -7.426 1.00 98.06 109 TYR A N 1
ATOM 775 C CA . TYR A 1 109 ? 3.427 -7.319 -7.076 1.00 98.06 109 TYR A CA 1
ATOM 776 C C . TYR A 1 109 ? 3.658 -7.277 -5.558 1.00 98.06 109 TYR A C 1
ATOM 778 O O . TYR A 1 109 ? 4.569 -7.938 -5.068 1.00 98.06 109 TYR A O 1
ATOM 786 N N . LEU A 1 110 ? 2.814 -6.565 -4.798 1.00 97.19 110 LEU A N 1
ATOM 787 C CA . LEU A 1 110 ? 2.906 -6.521 -3.336 1.00 97.19 110 LEU A CA 1
ATOM 788 C C . LEU A 1 110 ? 2.814 -7.921 -2.709 1.00 97.19 110 LEU A C 1
ATOM 790 O O . LEU A 1 110 ? 3.618 -8.237 -1.839 1.00 97.19 110 LEU A O 1
ATOM 794 N N . ILE A 1 111 ? 1.877 -8.755 -3.172 1.00 97.75 111 ILE A N 1
ATOM 795 C CA . ILE A 1 111 ? 1.689 -10.114 -2.646 1.00 97.75 111 ILE A CA 1
ATOM 796 C C . ILE A 1 111 ? 2.907 -10.979 -2.968 1.00 97.75 111 ILE A C 1
ATOM 798 O O . ILE A 1 111 ? 3.488 -11.565 -2.063 1.00 97.75 111 ILE A O 1
ATOM 802 N N . LYS A 1 112 ? 3.403 -10.930 -4.211 1.00 97.12 112 LYS A N 1
ATOM 803 C CA . LYS A 1 112 ? 4.631 -11.645 -4.605 1.00 97.12 112 LYS A CA 1
ATOM 804 C C . LYS A 1 112 ? 5.826 -11.290 -3.712 1.00 97.12 112 LYS A C 1
ATOM 806 O O . LYS A 1 112 ? 6.551 -12.178 -3.280 1.00 97.12 112 LYS A O 1
ATOM 811 N N . LYS A 1 113 ? 5.999 -10.006 -3.369 1.00 95.19 113 LYS A N 1
ATOM 812 C CA . LYS A 1 113 ? 7.081 -9.560 -2.473 1.00 95.19 113 LYS A CA 1
ATOM 813 C C . LYS A 1 113 ? 6.919 -10.046 -1.036 1.00 95.19 113 LYS A C 1
ATOM 815 O O . LYS A 1 113 ? 7.932 -10.314 -0.398 1.00 95.19 113 LYS A O 1
ATOM 820 N N . LEU A 1 114 ? 5.690 -10.139 -0.530 1.00 95.81 114 LEU A N 1
ATOM 821 C CA . LEU A 1 114 ? 5.418 -10.685 0.803 1.00 95.81 114 LEU A CA 1
ATOM 822 C C . LEU A 1 114 ? 5.638 -12.203 0.851 1.00 95.81 114 LEU A C 1
ATOM 824 O O . LEU A 1 114 ? 6.155 -12.702 1.846 1.00 95.81 114 LEU A O 1
ATOM 828 N N . ASP A 1 115 ? 5.328 -12.905 -0.239 1.00 96.62 115 ASP A N 1
ATOM 829 C CA . ASP A 1 115 ? 5.500 -14.357 -0.358 1.00 96.62 115 ASP A CA 1
ATOM 830 C C . ASP A 1 115 ? 6.942 -14.777 -0.705 1.00 96.62 115 ASP A C 1
ATOM 832 O O . ASP A 1 115 ? 7.289 -15.954 -0.613 1.00 96.62 115 ASP A O 1
ATOM 836 N N . GLY 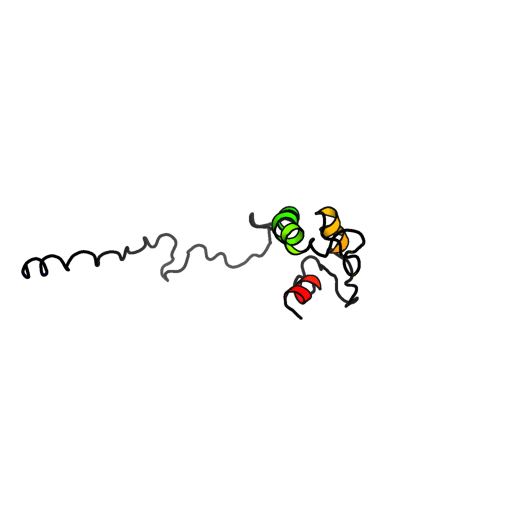A 1 116 ? 7.801 -13.826 -1.091 1.00 93.75 116 GLY A N 1
ATOM 837 C CA . GLY A 1 116 ? 9.198 -14.077 -1.461 1.00 93.75 116 GLY A CA 1
ATOM 838 C C . GLY A 1 116 ? 9.396 -14.620 -2.882 1.00 93.75 116 GLY A C 1
ATOM 839 O O . GLY A 1 116 ? 10.402 -15.284 -3.137 1.00 93.75 116 GLY A O 1
ATOM 840 N N . ALA A 1 117 ? 8.444 -14.356 -3.780 1.00 80.69 117 ALA A N 1
ATOM 841 C CA . ALA A 1 117 ? 8.458 -14.757 -5.189 1.00 80.69 117 ALA A CA 1
ATOM 842 C C . ALA A 1 117 ? 9.107 -13.720 -6.125 1.00 80.69 117 ALA A C 1
ATOM 844 O O . ALA A 1 117 ? 9.172 -12.518 -5.768 1.00 80.69 117 ALA A O 1
#

Solvent-accessible surface area (backbone atoms only — not comparable to full-atom values): 7500 Å² total; per-residue (Å²): 142,77,76,83,82,76,83,80,96,77,86,83,92,82,84,79,79,79,75,88,65,80,63,42,43,100,84,73,43,61,69,80,71,81,78,82,76,94,70,82,64,81,54,98,79,65,83,46,66,66,56,43,31,63,69,42,32,55,66,64,46,29,84,54,18,31,70,91,76,7,65,95,66,41,30,33,69,40,61,67,39,34,47,70,53,27,54,80,25,67,26,89,92,48,71,92,28,24,28,29,33,88,98,34,63,93,62,8,45,52,51,35,60,74,74,71,102

Radius of gyration: 26.87 Å; Cα contacts (8 Å, |Δi|>4): 108; chains: 1; bounding box: 42×56×75 Å

Sequence (117 aa):
MKVFLLLLVVAGLAACGAGSGEGLNEQGLPTSSSSGSSSSSPSDDAVTLAQLQ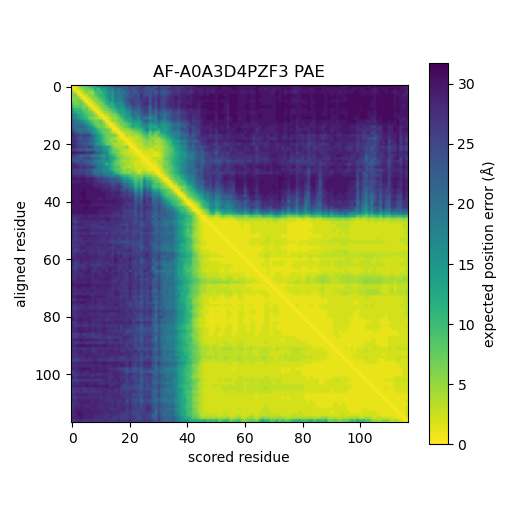QNIFGAICTNCHTGANAPRGLRLDSEENSYAFLVNRTADEIPTLMRVNPGKPDDSYLIKKLDGA

Secondary structure (DSSP, 8-state):
--STTSS---------PPP--TTB-TTS-BS------------TT---HHHHIIIIIIIIITTTS-GGGSGGG---SSHHHHHHHHBT-B-SS-TTSBSB-TT-GGGBHHHHHHHT-